Protein AF-A0A1Z5L243-F1 (afdb_monomer)

Secondary structure (DSSP, 8-state):
--HHHHHHHHHHHHHHTT-----------PPP--------------------PPP------------------SSTT-----HHHHHHHHH-SPPPPPPPPPTTTT-S-------EEEEEPPPTT----EEEEE-

InterPro domains:
  IPR006032 Small ribosomal subunit protein uS12 [PF00164] (99-135)
  IPR006032 Small ribosomal subunit protein uS12 [PS00055] (123-130)
  IPR012340 Nucleic acid-binding, OB-fold [G3DSA:2.40.50.140] (84-135)
  IPR012340 Nucleic acid-binding, OB-fold [SSF50249] (93-135)

Organism: Ornithodoros moubata (NCBI:txid6938)

Foldseek 3Di:
DPVVVVVVVVVVVVVVVPPDPPPPPDDPDDDDDDDDDDDDDDDDDDDDPDDPDDDPDPPPPPPPVPDPDQDDDPDPPSDDDDVVVVVDVVVPDDDDDDDDQDPVRPDPDDDDDWDDWDWDADDPPDGDTDTDTDD

Solvent-accessible surface area (backbone atoms only — not comparable to full-atom values): 9764 Å² total; per-residue (Å²): 132,69,68,66,58,54,55,51,56,53,51,55,62,52,58,68,72,64,72,70,80,78,78,79,80,80,77,83,75,79,82,88,79,84,82,92,80,90,82,87,89,79,94,75,86,75,82,76,78,78,79,81,73,79,75,81,69,79,73,76,72,80,80,67,73,91,61,77,80,74,46,85,40,100,52,99,76,48,51,75,88,47,74,66,59,52,49,50,59,74,65,49,80,80,78,80,78,80,79,77,86,48,99,60,73,82,48,96,74,84,87,80,62,81,77,45,82,45,76,45,70,60,72,80,95,52,89,52,82,41,86,46,72,46,97

Radius of gyration: 34.53 Å; Cα contacts (8 Å, |Δi|>4): 52; chains: 1; bounding box: 62×88×80 Å

pLDDT: mean 70.73, std 20.44, range [38.12, 98.25]

Mean predicted aligned error: 21.53 Å

Sequence (135 aa):
MNAARSICTLLSRLSIRCHGQHRNVSYFSRPSATPTTWSSTGPRQVVFPTLLSPQPTPVAHAVRFRYFPRVKGDRHDGLIYDPVLERYHAAGRPRPRPKKRHPIDSKPFMKGVVIKTLIKKPKKPNSANRKCVLV

Structure (mmCIF, N/CA/C/O backbone):
data_AF-A0A1Z5L243-F1
#
_entry.id   AF-A0A1Z5L243-F1
#
loop_
_atom_site.group_PDB
_atom_site.id
_atom_site.type_symbol
_atom_site.label_atom_id
_atom_site.label_alt_id
_atom_site.label_comp_id
_atom_site.label_asym_id
_atom_site.label_entity_id
_atom_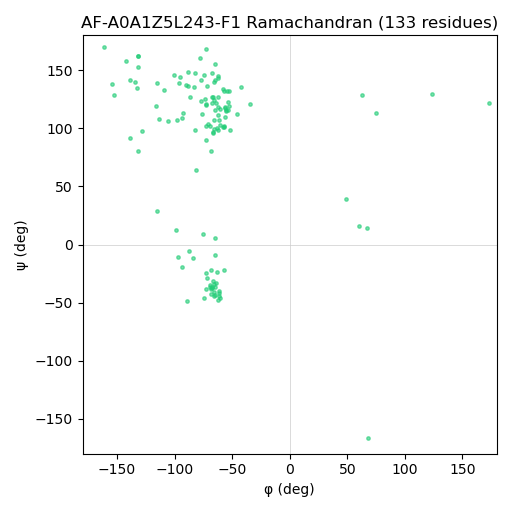site.label_seq_id
_atom_site.pdbx_PDB_ins_code
_atom_site.Cartn_x
_atom_site.Cartn_y
_atom_site.Cartn_z
_atom_site.occupancy
_atom_site.B_iso_or_equiv
_atom_site.auth_seq_id
_atom_site.auth_comp_id
_atom_site.auth_asym_id
_atom_site.auth_atom_id
_atom_site.pdbx_PDB_model_num
ATOM 1 N N . MET A 1 1 ? 27.237 -37.969 13.567 1.00 57.22 1 MET A N 1
ATOM 2 C CA . MET A 1 1 ? 27.715 -36.757 14.283 1.00 57.22 1 MET A CA 1
ATOM 3 C C . MET A 1 1 ? 28.207 -35.621 13.359 1.00 57.22 1 MET A C 1
ATOM 5 O O . MET A 1 1 ? 28.608 -34.581 13.866 1.00 57.22 1 MET A O 1
ATOM 9 N N . ASN A 1 2 ? 28.120 -35.744 12.021 1.00 59.28 2 ASN A N 1
ATOM 10 C CA . ASN A 1 2 ? 28.694 -34.757 11.082 1.00 59.28 2 ASN A CA 1
ATOM 11 C C . ASN A 1 2 ? 27.719 -33.653 10.619 1.00 59.28 2 ASN A C 1
ATOM 13 O O . ASN A 1 2 ? 28.161 -32.583 10.211 1.00 59.28 2 ASN A O 1
ATOM 17 N N . ALA A 1 3 ? 26.402 -33.857 10.743 1.00 57.69 3 ALA A N 1
ATOM 18 C CA . ALA A 1 3 ? 25.397 -32.866 10.338 1.00 57.69 3 ALA A CA 1
ATOM 19 C C . ALA A 1 3 ? 25.379 -31.616 11.245 1.00 57.69 3 ALA A C 1
ATOM 21 O O . ALA A 1 3 ? 25.254 -30.493 10.763 1.00 57.69 3 ALA A O 1
ATOM 22 N N . ALA A 1 4 ? 25.593 -31.787 12.554 1.00 58.00 4 ALA A N 1
ATOM 23 C CA . ALA A 1 4 ? 25.583 -30.683 13.518 1.00 58.00 4 ALA A CA 1
ATOM 24 C C . ALA A 1 4 ? 26.748 -29.692 13.313 1.00 58.00 4 ALA A C 1
ATOM 26 O O . ALA A 1 4 ? 26.588 -28.489 13.521 1.00 58.00 4 ALA A O 1
ATOM 27 N N . ARG A 1 5 ? 27.910 -30.172 12.841 1.00 59.16 5 ARG A N 1
ATOM 28 C CA . ARG A 1 5 ? 29.075 -29.316 12.554 1.00 59.16 5 ARG A CA 1
ATOM 29 C C . ARG A 1 5 ? 28.838 -28.405 11.345 1.00 59.16 5 ARG A C 1
ATOM 31 O O . ARG A 1 5 ? 29.272 -27.256 11.374 1.00 59.16 5 ARG A O 1
ATOM 38 N N . SER A 1 6 ? 28.104 -28.891 10.340 1.00 63.00 6 SER A N 1
ATOM 39 C CA . SER A 1 6 ? 27.750 -28.152 9.117 1.00 63.00 6 SER A CA 1
ATOM 40 C C . SER A 1 6 ? 26.785 -26.992 9.390 1.00 63.00 6 SER A C 1
ATOM 42 O O . SER A 1 6 ? 26.997 -25.880 8.908 1.00 63.00 6 SER A O 1
ATOM 44 N N . ILE A 1 7 ? 25.774 -27.215 10.236 1.00 67.88 7 ILE A N 1
ATOM 45 C CA . ILE A 1 7 ? 24.806 -26.173 10.614 1.00 67.88 7 ILE A CA 1
ATOM 46 C C . ILE A 1 7 ? 25.494 -25.065 11.418 1.00 67.88 7 ILE A C 1
ATOM 48 O O . ILE A 1 7 ? 25.262 -23.883 11.169 1.00 67.88 7 ILE A O 1
ATOM 52 N N . CYS A 1 8 ? 26.393 -25.437 12.334 1.00 61.44 8 CYS A N 1
ATOM 53 C CA . CYS A 1 8 ? 27.126 -24.470 13.144 1.00 61.44 8 CYS A CA 1
ATOM 54 C C . CYS A 1 8 ? 27.992 -23.546 12.268 1.00 61.44 8 CYS A C 1
ATOM 56 O O . CYS A 1 8 ? 27.902 -22.329 12.403 1.00 61.44 8 CYS A O 1
ATOM 58 N N . THR A 1 9 ? 28.719 -24.088 11.278 1.00 64.06 9 THR A N 1
ATOM 59 C CA . THR A 1 9 ? 29.517 -23.268 10.340 1.00 64.06 9 THR A CA 1
ATOM 60 C C . THR A 1 9 ? 28.657 -22.379 9.439 1.00 64.06 9 THR A C 1
ATOM 62 O O . THR A 1 9 ? 29.065 -21.261 9.105 1.00 64.06 9 THR A O 1
ATOM 65 N N . LEU A 1 10 ? 27.465 -22.842 9.049 1.00 62.69 10 LEU A N 1
ATOM 66 C CA . LEU A 1 10 ? 26.524 -22.058 8.246 1.00 62.69 10 LEU A CA 1
ATOM 67 C C . LEU A 1 10 ? 26.002 -20.841 9.029 1.00 62.69 10 LEU A C 1
ATOM 69 O O . LEU A 1 10 ? 25.987 -19.725 8.504 1.00 62.69 10 LEU A O 1
ATOM 73 N N . LEU A 1 11 ? 25.645 -21.038 10.302 1.00 61.50 11 LEU A N 1
ATOM 74 C CA . LEU A 1 11 ? 25.173 -19.972 11.190 1.00 61.50 11 LEU A CA 1
ATOM 75 C C . LEU A 1 11 ? 26.284 -18.966 11.525 1.00 61.50 11 LEU A C 1
ATOM 77 O O . LEU A 1 11 ? 26.027 -17.760 11.515 1.00 61.50 11 LEU A O 1
ATOM 81 N N . SER A 1 12 ? 27.534 -19.414 11.706 1.00 59.84 12 SER A N 1
ATOM 82 C CA . SER A 1 12 ? 28.673 -18.502 11.912 1.00 59.84 12 SER A CA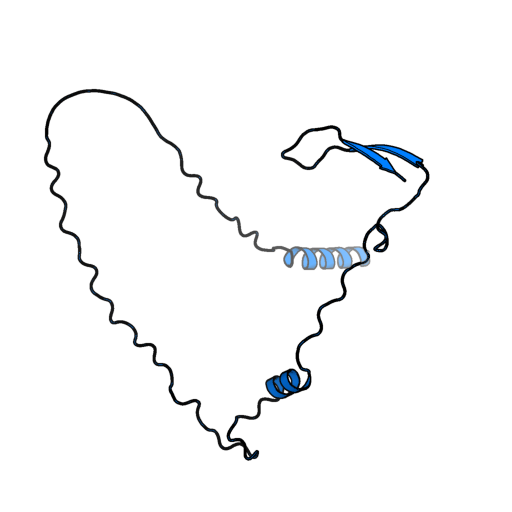 1
ATOM 83 C C . SER A 1 12 ? 28.897 -17.581 10.706 1.00 59.84 12 SER A C 1
ATOM 85 O O . SER A 1 12 ? 29.116 -16.382 10.868 1.00 59.84 12 SER A O 1
ATOM 87 N N . ARG A 1 13 ? 28.787 -18.109 9.477 1.00 57.78 13 ARG A N 1
ATOM 88 C CA . ARG A 1 13 ? 28.952 -17.315 8.242 1.00 57.78 13 ARG A CA 1
ATOM 89 C C . ARG A 1 13 ? 27.788 -16.355 7.978 1.00 57.78 13 ARG A C 1
ATOM 91 O O . ARG A 1 13 ? 27.990 -15.316 7.348 1.00 57.78 13 ARG A O 1
ATOM 98 N N . LEU A 1 14 ? 26.582 -16.682 8.440 1.00 58.03 14 LEU A N 1
ATOM 99 C CA . LEU A 1 14 ? 25.423 -15.784 8.384 1.00 58.03 14 LEU A CA 1
ATOM 100 C C . LEU A 1 14 ? 25.543 -14.640 9.400 1.00 58.03 14 LEU A C 1
ATOM 102 O O . LEU A 1 14 ? 25.249 -13.499 9.051 1.00 58.03 14 LEU A O 1
ATOM 106 N N . SER A 1 15 ? 26.060 -14.908 10.603 1.00 54.25 15 SER A N 1
ATOM 107 C CA . SER A 1 15 ? 26.222 -13.885 11.645 1.00 54.25 15 SER A CA 1
ATOM 108 C C . SER A 1 15 ? 27.216 -12.780 11.262 1.00 54.25 15 SER A C 1
ATOM 110 O O . SER A 1 15 ? 27.009 -11.623 11.621 1.00 54.25 15 SER A O 1
ATOM 112 N N . ILE 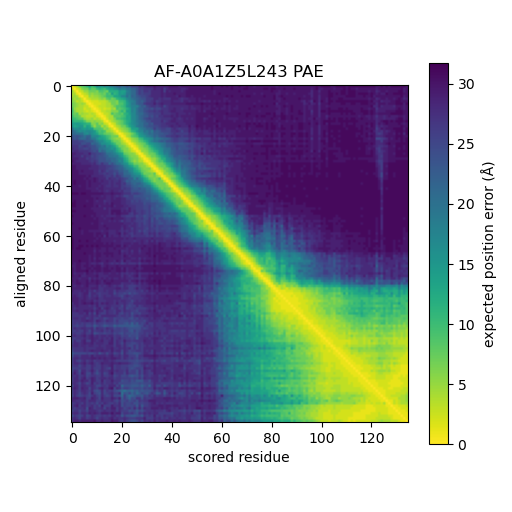A 1 16 ? 28.262 -13.099 10.492 1.00 53.94 16 ILE A N 1
ATOM 113 C CA . ILE A 1 16 ? 29.302 -12.126 10.102 1.00 53.94 16 ILE A CA 1
ATOM 114 C C . ILE A 1 16 ? 28.787 -11.119 9.052 1.00 53.94 16 ILE A C 1
ATOM 116 O O . ILE A 1 16 ? 29.271 -9.993 8.988 1.00 53.94 16 ILE A O 1
ATOM 120 N N . ARG A 1 17 ? 27.755 -11.464 8.265 1.00 48.50 17 ARG A N 1
ATOM 121 C CA . ARG A 1 17 ? 27.169 -10.552 7.258 1.00 48.50 17 ARG A CA 1
ATOM 122 C C . ARG A 1 17 ? 26.070 -9.635 7.798 1.00 48.50 17 ARG A C 1
ATOM 124 O O . ARG A 1 17 ? 25.624 -8.748 7.077 1.00 48.50 17 ARG A O 1
ATOM 131 N N . CYS A 1 18 ? 25.670 -9.807 9.056 1.00 49.91 18 CYS A N 1
ATOM 132 C CA . CYS A 1 18 ? 24.620 -9.010 9.691 1.00 49.91 18 CYS A CA 1
ATOM 133 C C . CYS A 1 18 ? 25.153 -7.877 10.576 1.00 49.91 18 CYS A C 1
ATOM 135 O O . CYS A 1 18 ? 24.366 -7.259 11.290 1.00 49.91 18 CYS A O 1
ATOM 137 N N . HIS A 1 19 ? 26.445 -7.535 10.508 1.00 47.25 19 HIS A N 1
ATOM 138 C CA . HIS A 1 19 ? 26.926 -6.296 11.118 1.00 47.25 19 HIS A CA 1
ATOM 139 C C . HIS A 1 19 ? 26.652 -5.103 10.188 1.00 47.25 19 HIS A C 1
ATOM 141 O O . HIS A 1 19 ? 27.547 -4.441 9.667 1.00 47.25 19 HIS A O 1
ATOM 147 N N . GLY A 1 20 ? 25.363 -4.844 9.959 1.00 46.22 20 GLY A N 1
ATOM 148 C CA . GLY A 1 20 ? 24.903 -3.571 9.432 1.00 46.22 20 GLY A CA 1
ATOM 149 C C . GLY A 1 20 ? 25.299 -2.481 10.420 1.00 46.22 20 GLY A C 1
ATOM 150 O O . GLY A 1 20 ? 24.879 -2.492 11.575 1.00 46.22 20 GLY A O 1
ATOM 151 N N . GLN A 1 21 ? 26.155 -1.571 9.969 1.00 44.59 21 GLN A N 1
ATOM 152 C CA . GLN A 1 21 ? 26.549 -0.371 10.692 1.00 44.59 21 GLN A CA 1
ATOM 153 C C . GLN A 1 21 ? 25.292 0.444 11.031 1.00 44.59 21 GLN A C 1
ATOM 155 O O . GLN A 1 21 ? 24.731 1.135 10.178 1.00 44.59 21 GLN A O 1
ATOM 160 N N . HIS A 1 22 ? 24.834 0.352 12.279 1.00 40.19 22 HIS A N 1
ATOM 161 C CA . HIS A 1 22 ? 23.874 1.289 12.849 1.00 40.19 22 HIS A CA 1
ATOM 162 C C . HIS A 1 22 ? 24.532 2.674 12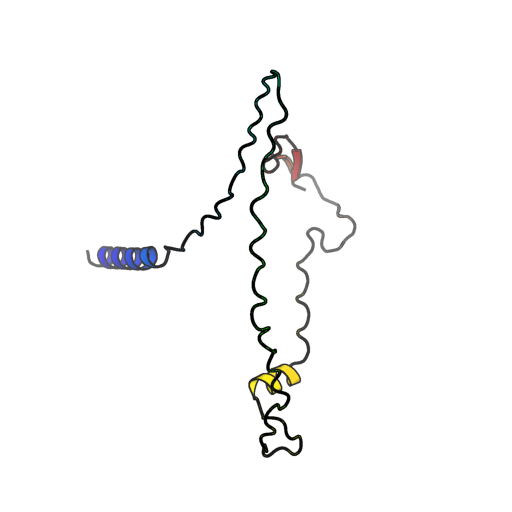.858 1.00 40.19 22 HIS A C 1
ATOM 164 O O . HIS A 1 22 ? 25.340 2.993 13.729 1.00 40.19 22 HIS A O 1
ATOM 170 N N . ARG A 1 23 ? 24.209 3.507 11.864 1.00 46.16 23 ARG A N 1
ATOM 171 C CA . ARG A 1 23 ? 24.492 4.943 11.924 1.00 46.16 23 ARG A CA 1
ATOM 172 C C . ARG A 1 23 ? 23.620 5.535 13.028 1.00 46.16 23 ARG A C 1
ATOM 174 O O . ARG A 1 23 ? 22.448 5.828 12.807 1.00 46.16 23 ARG A O 1
ATOM 181 N N . ASN A 1 24 ? 24.186 5.683 14.220 1.00 45.34 24 ASN A N 1
ATOM 182 C CA . ASN A 1 24 ? 23.591 6.486 15.277 1.00 45.34 24 ASN A CA 1
ATOM 183 C C . ASN A 1 24 ? 23.594 7.948 14.815 1.00 45.34 24 ASN A C 1
ATOM 185 O O . ASN A 1 24 ? 24.642 8.582 14.726 1.00 45.34 24 ASN A O 1
ATOM 189 N N . VAL A 1 25 ? 22.414 8.465 14.476 1.00 45.66 25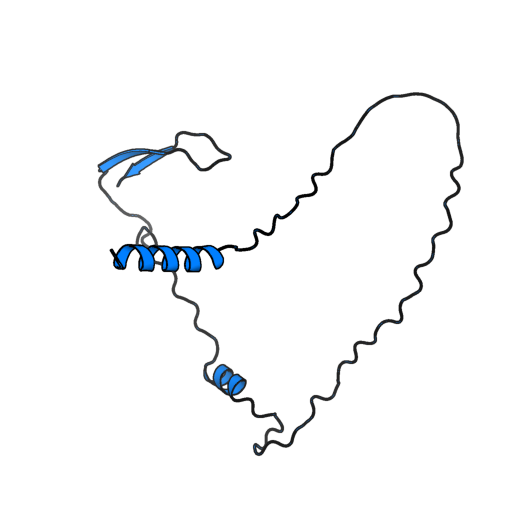 VAL A N 1
ATOM 190 C CA . VAL A 1 25 ? 22.188 9.898 14.276 1.00 45.66 25 VAL A CA 1
ATOM 191 C C . VAL A 1 25 ? 22.220 10.538 15.660 1.00 45.66 25 VAL A C 1
ATOM 193 O O . VAL A 1 25 ? 21.272 10.416 16.435 1.00 45.66 25 VAL A O 1
ATOM 196 N N . SER A 1 26 ? 23.337 11.171 16.001 1.00 45.31 26 SER A N 1
ATOM 197 C CA . SER A 1 26 ? 23.463 11.992 17.199 1.00 45.31 26 SER A CA 1
ATOM 198 C C . SER A 1 26 ? 22.624 13.259 17.024 1.00 45.31 26 SER A C 1
ATOM 200 O O . SER A 1 26 ? 23.011 14.210 16.350 1.00 45.31 26 SER A O 1
ATOM 202 N N . TYR A 1 27 ? 21.444 13.285 17.643 1.00 43.38 27 TYR A N 1
ATOM 203 C CA . TYR A 1 27 ? 20.738 14.536 17.891 1.00 43.38 27 TYR A CA 1
ATOM 204 C C . TYR A 1 27 ? 21.504 15.296 18.976 1.00 43.38 27 TYR A C 1
ATOM 206 O O . TYR A 1 27 ? 21.427 14.952 20.156 1.00 43.38 27 TYR A O 1
ATOM 214 N N . PHE A 1 28 ? 22.255 16.326 18.582 1.00 42.47 28 PHE A N 1
ATOM 215 C CA . PHE A 1 28 ? 22.770 17.314 19.527 1.00 42.47 28 PHE A CA 1
ATOM 216 C C . PHE A 1 28 ? 21.574 18.030 20.163 1.00 42.47 28 PHE A C 1
ATOM 218 O O . PHE A 1 28 ? 20.944 18.901 19.564 1.00 42.47 28 PHE A O 1
ATOM 225 N N . SER A 1 29 ? 21.232 17.613 21.378 1.00 43.69 29 SER A N 1
ATOM 226 C CA . SER A 1 29 ? 20.249 18.291 22.214 1.00 43.69 29 SER A CA 1
ATOM 227 C C . SER A 1 29 ? 20.921 19.534 22.792 1.00 43.69 29 SER A C 1
ATOM 229 O O . SER A 1 29 ? 21.866 19.423 23.569 1.00 43.69 29 SER A O 1
ATOM 231 N N . ARG A 1 30 ? 20.476 20.723 22.373 1.00 48.81 30 ARG A N 1
ATOM 232 C CA . ARG A 1 30 ? 20.866 21.992 23.003 1.00 48.81 30 ARG A CA 1
ATOM 233 C C . ARG A 1 30 ? 20.375 21.989 24.456 1.00 48.81 30 ARG A C 1
ATOM 235 O O . ARG A 1 30 ? 19.173 21.803 24.649 1.00 48.81 30 ARG A O 1
ATOM 242 N N . PRO A 1 31 ? 21.222 22.245 25.465 1.00 47.19 31 PRO A N 1
ATOM 243 C CA . PRO A 1 31 ? 20.716 22.554 26.786 1.00 47.19 31 PRO A CA 1
ATOM 244 C C . PRO A 1 31 ? 20.219 24.003 26.807 1.00 47.19 31 PRO A C 1
ATOM 246 O O . PRO A 1 31 ? 20.947 24.943 26.489 1.00 47.19 31 PRO A O 1
ATOM 249 N N . SER A 1 32 ? 18.954 24.165 27.182 1.00 51.03 32 SER A N 1
ATOM 250 C CA . SER A 1 32 ? 18.417 25.406 27.726 1.00 51.03 32 SER A CA 1
ATOM 251 C C . SER A 1 32 ? 19.100 25.682 29.065 1.00 51.03 32 SER A C 1
ATOM 253 O O . SER A 1 32 ? 18.928 24.912 30.008 1.00 51.03 32 SER A O 1
ATOM 255 N N . ALA A 1 33 ? 19.851 26.773 29.156 1.00 43.59 33 ALA A N 1
ATOM 256 C CA . ALA A 1 33 ? 20.355 27.284 30.422 1.00 43.59 33 ALA A CA 1
ATOM 257 C C . ALA A 1 33 ? 19.990 28.765 30.530 1.00 43.59 33 ALA A C 1
ATOM 259 O O . ALA A 1 33 ? 20.657 29.634 29.977 1.00 43.59 33 ALA A O 1
ATOM 260 N N . THR A 1 34 ? 18.896 29.038 31.232 1.00 54.44 34 THR A N 1
ATOM 261 C CA . THR A 1 34 ? 18.723 30.284 31.980 1.00 54.44 34 THR A CA 1
ATOM 262 C C . THR A 1 34 ? 19.269 30.054 33.384 1.00 54.44 34 THR A C 1
ATOM 264 O O . THR A 1 34 ? 18.934 29.038 33.997 1.00 54.44 34 THR A O 1
ATOM 267 N N . PRO A 1 35 ? 20.019 31.016 33.930 1.00 50.72 35 PRO A N 1
ATOM 268 C CA . PRO A 1 35 ? 19.654 31.477 35.259 1.00 50.72 35 PRO A CA 1
ATOM 269 C C . PRO A 1 35 ? 19.618 33.004 35.341 1.00 50.72 35 PRO A C 1
ATOM 271 O O . PRO A 1 35 ? 20.505 33.718 34.879 1.00 50.72 35 PRO A O 1
ATOM 274 N N . THR A 1 36 ? 18.551 33.479 35.967 1.00 48.88 36 THR A N 1
ATOM 275 C CA . THR A 1 36 ? 18.399 34.819 36.522 1.00 48.88 36 THR A CA 1
ATOM 276 C C . THR A 1 36 ? 19.358 35.005 37.694 1.00 48.88 36 THR A C 1
ATOM 278 O O . THR A 1 36 ? 19.239 34.242 38.646 1.00 48.88 36 THR A O 1
ATOM 281 N N . THR A 1 37 ? 20.173 36.067 37.682 1.00 38.12 37 THR A N 1
ATOM 282 C CA . THR A 1 37 ? 20.501 36.853 38.889 1.00 38.12 37 THR A CA 1
ATOM 283 C C . THR A 1 37 ? 20.840 38.293 38.489 1.00 38.12 37 THR A C 1
ATOM 285 O O . THR A 1 37 ? 21.646 38.531 37.594 1.00 38.12 37 THR A O 1
ATOM 288 N N . TRP A 1 38 ? 20.191 39.256 39.140 1.00 44.88 38 TRP A N 1
ATOM 289 C CA . TRP A 1 38 ? 20.457 40.690 39.033 1.00 44.88 38 TRP A CA 1
ATOM 290 C C . TRP A 1 38 ? 21.703 41.083 39.833 1.00 44.88 38 TRP A C 1
ATOM 292 O O . TRP A 1 38 ? 21.821 40.624 40.963 1.00 44.88 38 TRP A O 1
ATOM 302 N N . SER A 1 39 ? 22.526 42.006 39.311 1.00 39.91 39 SER A N 1
ATOM 303 C CA . SER A 1 39 ? 23.014 43.192 40.052 1.00 39.91 39 SER A CA 1
ATOM 304 C C . SER A 1 39 ? 24.080 44.000 39.284 1.00 39.91 39 SER A C 1
ATOM 306 O O . SER A 1 39 ? 25.162 43.499 39.009 1.00 39.91 39 SER A O 1
ATOM 308 N N . SER A 1 40 ? 23.755 45.279 39.057 1.00 41.78 40 SER A N 1
ATOM 309 C CA . SER A 1 40 ? 24.577 46.486 39.275 1.00 41.78 40 SER A CA 1
ATOM 310 C C . SER A 1 40 ? 25.901 46.753 38.516 1.00 41.78 40 SER A C 1
ATOM 312 O O . SER A 1 40 ? 26.896 46.053 38.654 1.00 41.78 40 SER A O 1
ATOM 314 N N . THR A 1 41 ? 25.929 47.972 37.949 1.00 45.31 41 THR A N 1
ATOM 315 C CA . THR A 1 41 ? 27.048 48.940 37.793 1.00 45.31 41 THR A CA 1
ATOM 316 C C . THR A 1 41 ? 28.161 48.727 36.755 1.00 45.31 41 THR A C 1
ATOM 318 O O . THR A 1 41 ? 29.076 47.935 36.941 1.00 45.31 41 THR A O 1
ATOM 321 N N . GLY A 1 42 ? 28.173 49.629 35.758 1.00 48.25 42 GLY A N 1
ATOM 322 C CA . GLY A 1 42 ? 29.381 50.122 35.076 1.00 48.25 42 GLY A CA 1
ATOM 323 C C . GLY A 1 42 ? 29.394 49.939 33.549 1.00 48.25 42 GLY A C 1
ATOM 324 O O . GLY A 1 42 ? 29.185 48.822 33.078 1.00 48.25 42 GLY A O 1
ATOM 325 N N . PRO A 1 43 ? 29.689 50.981 32.740 1.00 46.28 43 PRO A N 1
ATOM 326 C CA . PRO A 1 43 ? 29.894 50.810 31.310 1.00 46.28 43 PRO A CA 1
ATOM 327 C C . PRO A 1 43 ? 31.332 50.336 31.083 1.00 46.28 43 PRO A C 1
ATOM 329 O O . PRO A 1 43 ? 32.270 51.131 31.072 1.00 46.28 43 PRO A O 1
ATOM 332 N N . ARG A 1 44 ? 31.536 49.029 30.907 1.00 47.12 44 ARG A N 1
ATOM 333 C CA . ARG A 1 44 ? 32.810 48.516 30.392 1.00 47.12 44 ARG A CA 1
ATOM 334 C C . ARG A 1 44 ? 32.714 48.368 28.881 1.00 47.12 44 ARG A C 1
ATOM 336 O O . ARG A 1 44 ? 32.018 47.497 28.371 1.00 47.12 44 ARG A O 1
ATOM 343 N N . GLN A 1 45 ? 33.422 49.257 28.190 1.00 53.25 45 GLN A N 1
ATOM 344 C CA . GLN A 1 45 ? 33.704 49.161 26.766 1.00 53.25 45 GLN A CA 1
ATO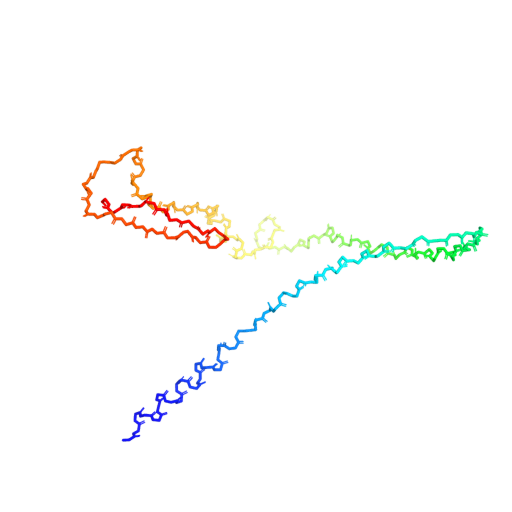M 345 C C . GLN A 1 45 ? 34.331 47.798 26.463 1.00 53.25 45 GLN A C 1
ATOM 347 O O . GLN A 1 45 ? 35.370 47.449 27.023 1.00 53.25 45 GLN A O 1
ATOM 352 N N . VAL A 1 46 ? 33.701 47.033 25.575 1.00 49.31 46 VAL A N 1
ATOM 353 C CA . VAL A 1 46 ? 34.320 45.858 24.967 1.00 49.31 46 VAL A CA 1
ATOM 354 C C . VAL A 1 46 ? 34.673 46.250 23.544 1.00 49.31 46 VAL A C 1
ATOM 356 O O . VAL A 1 46 ? 33.811 46.427 22.687 1.00 49.31 46 VAL A O 1
ATOM 359 N N . VAL A 1 47 ? 35.970 46.450 23.344 1.00 52.06 47 VAL A N 1
ATOM 360 C CA . VAL A 1 47 ? 36.619 46.620 22.051 1.00 52.06 47 VAL A CA 1
ATOM 361 C C . VAL A 1 47 ? 36.271 45.401 21.197 1.00 52.06 47 VAL A C 1
ATOM 363 O O . VAL A 1 47 ? 36.634 44.277 21.539 1.00 52.06 47 VAL A O 1
ATOM 366 N N . PHE A 1 48 ? 35.533 45.610 20.108 1.00 49.62 48 PHE A N 1
ATOM 367 C CA . PHE A 1 48 ? 35.331 44.579 19.096 1.00 49.62 48 PHE A CA 1
ATOM 368 C C . PHE A 1 48 ? 36.691 44.268 18.458 1.00 49.62 48 PHE A C 1
ATOM 370 O O . PHE A 1 48 ? 37.307 45.189 17.916 1.00 49.62 48 PHE A O 1
ATOM 377 N N . PRO A 1 49 ? 37.197 43.021 18.491 1.00 57.25 49 PRO A N 1
ATOM 378 C CA . PRO A 1 49 ? 38.340 42.681 17.668 1.00 57.25 49 PRO A CA 1
ATOM 379 C C . PRO A 1 49 ? 37.910 42.777 16.203 1.00 57.25 49 PRO A C 1
ATOM 381 O O . PRO A 1 49 ? 36.917 42.179 15.783 1.00 57.25 49 PRO A O 1
ATOM 384 N N . THR A 1 50 ? 38.658 43.586 15.461 1.00 59.97 50 THR A N 1
ATOM 385 C CA . THR A 1 50 ? 38.614 43.763 14.014 1.00 59.97 50 THR A CA 1
ATOM 386 C C . THR A 1 50 ? 38.282 42.454 13.304 1.00 59.97 50 THR A C 1
ATOM 388 O O . THR A 1 50 ? 38.998 41.461 13.432 1.00 59.97 50 THR A O 1
ATOM 391 N N . LEU A 1 51 ? 37.180 42.475 12.552 1.00 56.12 51 LEU A N 1
ATOM 392 C CA . LEU A 1 51 ? 36.769 41.435 11.618 1.00 56.12 51 LEU A CA 1
ATOM 393 C C . LEU A 1 51 ? 37.974 41.007 10.767 1.00 56.12 51 LEU A C 1
ATOM 395 O O . LEU A 1 51 ? 38.453 41.783 9.939 1.00 56.12 51 LEU A O 1
ATOM 399 N N . LEU A 1 52 ? 38.455 39.771 10.944 1.00 60.94 52 LEU A N 1
ATOM 400 C CA . LEU A 1 52 ? 39.251 39.117 9.911 1.00 60.94 52 LEU A CA 1
ATOM 401 C C . LEU A 1 52 ? 38.352 39.023 8.677 1.00 60.94 52 LEU A C 1
ATOM 403 O O . LEU A 1 52 ? 37.439 38.200 8.623 1.00 60.94 52 LEU A O 1
ATOM 407 N N . SER A 1 53 ? 38.594 39.907 7.714 1.00 64.94 53 SER A N 1
ATOM 408 C CA . SER A 1 53 ? 38.040 39.809 6.370 1.00 64.94 53 SER A CA 1
ATOM 409 C C . SER A 1 53 ? 38.363 38.415 5.818 1.00 64.94 53 SER A C 1
ATOM 411 O O . SER A 1 53 ? 39.548 38.073 5.720 1.00 64.94 53 SER A O 1
ATOM 413 N N . PRO A 1 54 ? 37.363 37.579 5.481 1.00 59.03 54 PRO A N 1
ATOM 414 C CA . PRO A 1 54 ? 37.619 36.366 4.728 1.00 59.03 54 PRO A CA 1
ATOM 415 C C . PRO A 1 54 ? 38.191 36.794 3.380 1.00 59.03 54 PRO A C 1
ATOM 417 O O . PRO A 1 54 ? 37.530 37.502 2.620 1.00 59.03 54 PRO A O 1
ATOM 420 N N . GLN A 1 55 ? 39.426 36.386 3.088 1.00 65.38 55 GLN A N 1
ATOM 421 C CA . GLN A 1 55 ? 39.982 36.576 1.755 1.00 65.38 55 GLN A CA 1
ATOM 422 C C . GLN A 1 55 ? 39.018 35.954 0.739 1.00 65.38 55 GLN A C 1
ATOM 424 O O . GLN A 1 55 ? 38.579 34.818 0.960 1.00 65.38 55 GLN A O 1
ATOM 429 N N . PRO A 1 56 ? 38.661 36.654 -0.353 1.00 60.22 56 PRO A N 1
ATOM 430 C CA . PRO A 1 56 ? 37.859 36.052 -1.399 1.00 60.22 56 PRO A CA 1
ATOM 431 C C . PRO A 1 56 ? 38.666 34.881 -1.958 1.00 60.22 56 PRO A C 1
ATOM 433 O O . PRO A 1 56 ? 39.680 35.067 -2.630 1.00 60.22 56 PRO A O 1
ATOM 436 N N . THR A 1 57 ? 38.247 33.656 -1.640 1.00 67.06 57 THR A N 1
ATOM 437 C CA . THR A 1 57 ? 38.774 32.465 -2.305 1.00 67.06 57 THR A CA 1
ATOM 438 C C . THR A 1 57 ? 38.614 32.691 -3.804 1.00 67.06 57 THR A C 1
ATOM 440 O O . THR A 1 57 ? 37.518 33.108 -4.200 1.00 67.06 57 THR A O 1
ATOM 443 N N . PRO A 1 58 ? 39.645 32.448 -4.638 1.00 59.44 58 PRO A N 1
ATOM 444 C CA . PR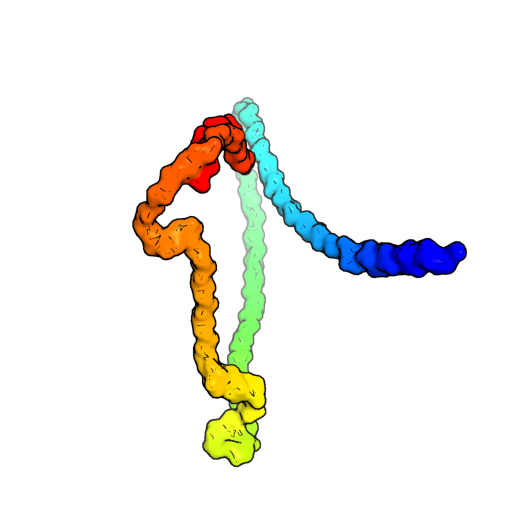O A 1 58 ? 39.493 32.575 -6.077 1.00 59.44 58 PRO A CA 1
ATOM 445 C C . PRO A 1 58 ? 38.304 31.709 -6.463 1.00 59.44 58 PRO A C 1
ATOM 447 O O . PRO A 1 58 ? 38.287 30.504 -6.206 1.00 59.44 58 PRO A O 1
ATOM 450 N N . VAL A 1 59 ? 37.262 32.365 -6.970 1.00 64.31 59 VAL A N 1
ATOM 451 C CA . VAL A 1 59 ? 36.048 31.703 -7.417 1.00 64.31 59 VAL A CA 1
ATOM 452 C C . VAL A 1 59 ? 36.532 30.703 -8.448 1.00 64.31 59 VAL A C 1
ATOM 454 O O . VAL A 1 59 ? 37.042 31.105 -9.492 1.00 64.31 59 VAL A O 1
ATOM 457 N N . ALA A 1 60 ? 36.474 29.409 -8.126 1.00 58.03 60 ALA A N 1
ATOM 458 C CA . ALA A 1 60 ? 36.761 28.373 -9.094 1.00 58.03 60 ALA A CA 1
ATOM 459 C C . ALA A 1 60 ? 35.786 28.627 -10.240 1.00 58.03 60 ALA A C 1
ATOM 461 O O . ALA A 1 60 ? 34.585 28.380 -10.106 1.00 58.03 60 ALA A O 1
ATOM 462 N N . HIS A 1 61 ? 36.278 29.233 -11.323 1.00 63.94 61 HIS A N 1
ATOM 463 C CA . HIS A 1 61 ? 35.469 29.451 -12.502 1.00 63.94 61 HIS A CA 1
ATOM 464 C C . HIS A 1 61 ? 34.976 28.068 -12.875 1.00 63.94 61 HIS A C 1
ATOM 466 O O . HIS A 1 61 ? 35.785 27.170 -13.105 1.00 63.94 61 HIS A O 1
ATOM 472 N N . ALA A 1 62 ? 33.660 27.865 -12.849 1.00 60.69 62 ALA A N 1
ATOM 473 C CA . ALA A 1 62 ? 33.094 26.626 -13.331 1.00 60.69 62 ALA A CA 1
ATOM 474 C C . ALA A 1 62 ? 33.557 26.506 -14.783 1.00 60.69 62 ALA A C 1
ATOM 476 O O . ALA A 1 62 ? 33.029 27.195 -15.661 1.00 60.69 62 ALA A O 1
ATOM 477 N N . VAL A 1 63 ? 34.581 25.684 -15.024 1.00 61.41 63 VAL A N 1
ATOM 478 C CA . VAL A 1 63 ? 35.015 25.304 -16.361 1.00 61.41 63 VAL A CA 1
ATOM 479 C C . VAL A 1 63 ? 33.876 24.448 -16.889 1.00 61.41 63 VAL A C 1
ATOM 481 O O . VAL A 1 63 ? 33.868 23.224 -16.801 1.00 61.41 63 VAL A O 1
ATOM 484 N N . ARG A 1 64 ? 32.821 25.115 -17.364 1.00 55.50 64 ARG A N 1
ATOM 485 C CA . ARG A 1 64 ? 31.815 24.498 -18.210 1.00 55.50 64 ARG A CA 1
ATOM 486 C C . ARG A 1 64 ? 32.590 24.168 -19.466 1.00 55.50 64 ARG A C 1
ATOM 488 O O . ARG A 1 64 ? 32.850 25.066 -20.263 1.00 55.50 64 ARG A O 1
ATOM 495 N N . PHE A 1 65 ? 33.010 22.915 -19.606 1.00 53.81 65 PHE A N 1
ATOM 496 C CA . PHE A 1 65 ? 33.501 22.393 -20.871 1.00 53.81 65 PHE A CA 1
ATOM 497 C C . PHE A 1 65 ? 32.424 22.713 -21.920 1.00 53.81 65 PHE A C 1
ATOM 499 O O . PHE A 1 65 ? 31.375 22.078 -21.981 1.00 53.81 65 PHE A O 1
ATOM 506 N N . ARG A 1 66 ? 32.640 23.795 -22.680 1.00 57.28 66 ARG A N 1
ATOM 507 C CA . ARG A 1 66 ? 31.740 24.339 -23.717 1.00 57.28 66 ARG A CA 1
ATOM 508 C C . ARG A 1 66 ? 31.767 23.491 -24.990 1.00 57.28 66 ARG A C 1
ATOM 510 O O . ARG A 1 66 ? 31.232 23.887 -26.017 1.00 57.28 66 ARG A O 1
ATOM 517 N N . TYR A 1 67 ? 32.413 22.343 -24.922 1.00 56.16 67 TYR A N 1
ATOM 518 C CA . TYR A 1 67 ? 32.683 21.454 -26.025 1.00 56.16 67 TYR A CA 1
ATOM 519 C C . TYR A 1 67 ? 32.446 20.054 -25.485 1.00 56.16 67 TYR A C 1
ATOM 521 O O . TYR A 1 67 ? 33.336 19.429 -24.918 1.00 56.16 67 TYR A O 1
ATOM 529 N N . PHE A 1 68 ? 31.216 19.569 -25.646 1.00 59.03 68 PHE A N 1
ATOM 530 C CA . PHE A 1 68 ? 31.036 18.133 -25.802 1.00 59.03 68 PHE A CA 1
ATOM 531 C C . PHE A 1 68 ? 31.906 17.744 -27.008 1.00 59.03 68 PHE A C 1
ATOM 533 O O . PHE A 1 68 ? 31.697 18.320 -28.083 1.00 59.03 68 PHE A O 1
ATOM 540 N N . PRO A 1 69 ? 32.925 16.878 -26.858 1.00 60.50 69 PRO A N 1
ATOM 541 C CA . PRO A 1 69 ? 33.742 16.455 -27.986 1.00 60.50 69 PRO A CA 1
ATOM 542 C C . PRO A 1 69 ? 32.815 15.870 -29.056 1.00 60.50 69 PRO A C 1
ATOM 544 O O . PRO A 1 69 ? 32.132 14.879 -28.801 1.00 60.50 69 PRO A O 1
ATOM 547 N N . ARG A 1 70 ? 32.739 16.499 -30.237 1.00 53.81 70 ARG A N 1
ATOM 548 C CA . ARG A 1 70 ? 32.042 15.905 -31.385 1.00 53.81 70 ARG A CA 1
ATOM 549 C C . ARG A 1 70 ? 32.905 14.759 -31.895 1.00 53.81 70 ARG A C 1
ATOM 551 O O . ARG A 1 70 ? 33.792 14.965 -32.719 1.00 53.81 70 ARG A O 1
ATOM 558 N N . VAL A 1 71 ? 32.684 13.565 -31.365 1.00 59.06 71 VAL A N 1
ATOM 559 C CA . VAL A 1 71 ? 33.262 12.343 -31.923 1.00 59.06 71 VAL A CA 1
ATOM 560 C C . VAL A 1 71 ? 32.487 12.037 -33.205 1.00 59.06 71 VAL A C 1
ATOM 562 O O . VAL A 1 71 ? 31.259 11.967 -33.178 1.00 59.06 71 VAL A O 1
ATOM 565 N N . LYS A 1 72 ? 33.180 11.893 -34.340 1.00 55.59 72 LYS A N 1
ATOM 566 C CA . LYS A 1 72 ? 32.570 11.379 -35.574 1.00 55.59 72 LYS A CA 1
ATOM 567 C C . LYS A 1 72 ? 32.189 9.916 -35.329 1.00 55.59 72 LYS A C 1
ATOM 569 O O . LYS A 1 72 ? 33.055 9.052 -35.384 1.00 55.59 72 LYS A O 1
ATOM 574 N N . GLY A 1 73 ? 30.931 9.657 -34.984 1.00 57.72 73 GLY A N 1
ATOM 575 C CA . GLY A 1 73 ? 30.361 8.313 -35.059 1.00 57.72 73 GLY A CA 1
ATOM 576 C C . GLY A 1 73 ? 30.008 7.963 -36.506 1.00 57.72 73 GLY A C 1
ATOM 577 O O . GLY A 1 73 ? 29.826 8.860 -37.326 1.00 57.72 73 GLY A O 1
ATOM 578 N N . ASP A 1 74 ? 29.863 6.673 -36.812 1.00 61.78 74 ASP A N 1
ATOM 579 C CA . ASP A 1 74 ? 29.448 6.182 -38.142 1.00 61.78 74 ASP A CA 1
ATOM 580 C C . ASP A 1 74 ? 28.014 6.601 -38.536 1.00 61.78 74 ASP A C 1
ATOM 582 O O . ASP A 1 74 ? 27.591 6.409 -39.673 1.00 61.78 74 ASP A O 1
ATOM 586 N N . ARG A 1 75 ? 27.248 7.187 -37.604 1.00 60.28 75 ARG A N 1
ATOM 587 C CA . ARG A 1 75 ? 25.904 7.738 -37.835 1.00 60.28 75 ARG A CA 1
ATOM 588 C C . ARG A 1 75 ? 25.991 9.249 -38.086 1.00 60.28 75 ARG A C 1
ATOM 590 O O . ARG A 1 75 ? 26.725 9.954 -37.394 1.00 60.28 75 ARG A O 1
ATOM 597 N N . HIS A 1 76 ? 25.218 9.755 -39.052 1.00 54.47 76 HIS A N 1
ATOM 598 C CA . HIS A 1 76 ? 25.254 11.140 -39.565 1.00 54.47 76 HIS A CA 1
ATOM 599 C C . HIS A 1 76 ? 24.856 12.244 -38.557 1.00 54.47 76 HIS A C 1
ATOM 601 O O . HIS A 1 76 ? 24.805 13.421 -38.912 1.00 54.47 76 HIS A O 1
ATOM 607 N N . ASP A 1 77 ? 24.632 11.893 -37.293 1.00 66.12 77 ASP A N 1
ATOM 608 C CA . ASP A 1 77 ? 24.008 12.752 -36.285 1.00 66.12 77 ASP A CA 1
ATOM 609 C C . ASP A 1 77 ? 25.057 13.456 -35.401 1.00 66.12 77 ASP A C 1
ATOM 611 O O . ASP A 1 77 ? 24.735 14.359 -34.628 1.00 66.12 77 ASP A O 1
ATOM 615 N N . GLY A 1 78 ? 26.332 13.049 -35.496 1.00 62.50 78 GLY A N 1
ATOM 616 C CA . GLY A 1 78 ? 27.443 13.630 -34.730 1.00 62.50 78 GLY A CA 1
ATOM 617 C C . GLY A 1 78 ? 27.388 13.370 -33.218 1.00 62.50 78 GLY A C 1
ATOM 618 O O . GLY A 1 78 ? 28.104 14.031 -32.461 1.00 62.50 78 GLY A O 1
ATOM 619 N N . LEU A 1 79 ? 26.539 12.436 -32.778 1.00 67.69 79 LEU A N 1
ATOM 620 C CA . LEU A 1 79 ? 26.404 12.004 -31.390 1.00 67.69 79 LEU A CA 1
ATOM 621 C C . LEU A 1 79 ? 27.146 10.684 -31.159 1.00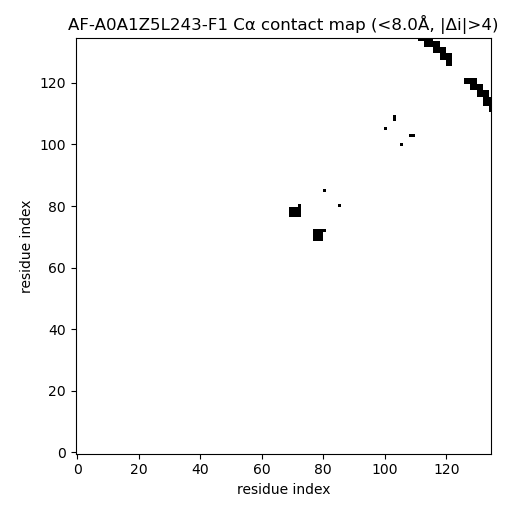 67.69 79 LEU A C 1
ATOM 623 O O . LEU A 1 79 ? 27.206 9.817 -32.029 1.00 67.69 79 LEU A O 1
ATOM 627 N N . ILE A 1 80 ? 27.711 10.536 -29.960 1.00 72.25 80 ILE A N 1
ATOM 628 C CA . ILE A 1 80 ? 28.332 9.286 -29.516 1.00 72.25 80 ILE A CA 1
ATOM 629 C C . ILE A 1 80 ? 27.221 8.245 -29.357 1.00 72.25 80 ILE A C 1
ATOM 631 O O . ILE A 1 80 ? 26.287 8.453 -28.584 1.00 72.25 80 ILE A O 1
ATOM 635 N N . TYR A 1 81 ? 27.336 7.128 -30.077 1.00 73.56 81 TYR A N 1
ATOM 636 C CA . TYR A 1 81 ? 26.481 5.961 -29.883 1.00 73.56 81 TYR A CA 1
ATOM 637 C C . TYR A 1 81 ? 26.691 5.408 -28.468 1.00 73.56 81 TYR A C 1
ATOM 639 O O . TYR A 1 81 ? 27.757 4.873 -28.158 1.00 73.56 81 TYR A O 1
ATOM 647 N N . ASP A 1 82 ? 25.678 5.539 -27.614 1.00 80.94 82 ASP A N 1
ATOM 648 C CA . ASP A 1 82 ? 25.627 4.881 -26.310 1.00 80.94 82 ASP A CA 1
ATOM 649 C C . ASP A 1 82 ? 24.477 3.856 -26.323 1.00 80.94 82 ASP A C 1
ATOM 651 O O . ASP A 1 82 ? 23.301 4.242 -26.288 1.00 80.94 82 ASP A O 1
ATOM 655 N N . PRO A 1 83 ? 24.781 2.544 -26.355 1.00 82.56 83 PRO A N 1
ATOM 656 C CA . PRO A 1 83 ? 23.764 1.498 -26.448 1.00 82.56 83 PRO A CA 1
ATOM 657 C C . PRO A 1 83 ? 22.817 1.474 -25.239 1.00 82.56 83 PRO A C 1
ATOM 659 O O . PRO A 1 83 ? 21.685 0.992 -25.346 1.00 82.56 83 PRO A O 1
ATOM 662 N N . VAL A 1 84 ? 23.244 1.988 -24.080 1.00 87.44 84 VAL A N 1
ATOM 663 C CA . VAL A 1 84 ? 22.394 2.087 -22.888 1.00 87.44 84 VAL A CA 1
ATOM 664 C C . VAL A 1 84 ? 21.389 3.217 -23.068 1.00 87.44 84 VAL A C 1
ATOM 666 O O . VAL A 1 84 ? 20.196 3.021 -22.819 1.00 87.44 84 VAL A O 1
ATOM 669 N N . LEU A 1 85 ? 21.849 4.378 -23.535 1.00 86.06 85 LEU A N 1
ATOM 670 C CA . LEU A 1 85 ? 20.990 5.536 -23.762 1.00 86.06 85 LEU A CA 1
ATOM 671 C C . LEU A 1 85 ? 19.961 5.264 -24.861 1.00 86.06 85 LEU A C 1
ATOM 673 O O . LEU A 1 85 ? 18.780 5.551 -24.663 1.00 86.06 85 LEU A O 1
ATOM 677 N N . GLU A 1 86 ? 20.375 4.648 -25.968 1.00 87.06 86 GLU A N 1
ATOM 678 C CA . GLU A 1 86 ? 19.461 4.266 -27.049 1.00 87.06 86 GLU A CA 1
ATOM 679 C C . GLU A 1 86 ? 18.402 3.267 -26.574 1.00 87.06 86 GLU A C 1
ATOM 681 O O . GLU A 1 86 ? 17.223 3.424 -26.895 1.00 87.06 86 GLU A O 1
ATOM 686 N N . ARG A 1 87 ? 18.773 2.297 -25.723 1.00 89.31 87 ARG A N 1
ATOM 687 C CA . ARG A 1 87 ? 17.811 1.369 -25.108 1.00 89.31 87 ARG A CA 1
ATOM 688 C C . ARG A 1 87 ? 16.778 2.101 -24.248 1.00 89.31 87 ARG A C 1
ATOM 690 O O . ARG A 1 87 ? 15.595 1.783 -24.342 1.00 89.31 87 ARG A O 1
ATOM 697 N N . TYR A 1 88 ? 17.190 3.047 -23.402 1.00 91.12 88 TYR A N 1
ATOM 698 C CA . TYR A 1 88 ? 16.250 3.819 -22.577 1.00 91.12 88 TYR A CA 1
ATOM 699 C C . TYR A 1 88 ? 15.384 4.765 -23.412 1.00 91.12 88 TYR A C 1
ATOM 701 O O . TYR A 1 88 ? 14.195 4.906 -23.130 1.00 91.12 88 TYR A O 1
ATOM 709 N N . HIS A 1 89 ? 15.958 5.380 -24.447 1.00 88.06 89 HIS A N 1
ATOM 710 C CA . HIS A 1 89 ? 15.229 6.237 -25.373 1.00 88.06 89 HIS A CA 1
ATOM 711 C C . HIS A 1 89 ? 14.149 5.445 -26.123 1.00 88.06 89 HIS A C 1
ATOM 713 O O . HIS A 1 89 ? 12.986 5.848 -26.120 1.00 88.06 89 HIS A O 1
ATOM 719 N N . ALA A 1 90 ? 14.502 4.273 -26.660 1.00 90.56 90 ALA A N 1
ATOM 720 C CA . ALA A 1 90 ? 13.568 3.362 -27.318 1.00 90.56 90 ALA A CA 1
ATOM 721 C C . ALA A 1 90 ? 12.511 2.792 -26.354 1.00 90.56 90 ALA A C 1
ATOM 723 O O . ALA A 1 90 ? 11.353 2.627 -26.734 1.00 90.56 90 ALA A O 1
ATOM 724 N N . ALA A 1 91 ? 12.880 2.514 -25.097 1.00 92.12 91 ALA A N 1
ATOM 725 C CA . ALA A 1 91 ? 11.942 2.049 -24.071 1.00 92.12 91 ALA A CA 1
ATOM 726 C C . ALA A 1 91 ? 10.918 3.124 -23.653 1.00 92.12 91 ALA A C 1
ATOM 728 O O . ALA A 1 91 ? 9.845 2.790 -23.141 1.00 92.12 91 ALA A O 1
ATOM 729 N N . GLY A 1 92 ? 11.229 4.403 -23.877 1.00 92.62 92 GLY A N 1
ATOM 730 C CA . GLY A 1 92 ? 10.355 5.527 -23.573 1.00 92.62 92 GLY A CA 1
ATOM 731 C C . GLY A 1 92 ? 10.146 5.759 -22.074 1.00 92.62 92 GLY A C 1
ATOM 732 O O . GLY A 1 92 ? 10.851 5.240 -21.205 1.00 92.62 92 GLY A O 1
ATOM 733 N N . ARG A 1 93 ? 9.152 6.589 -21.741 1.00 94.00 93 ARG A N 1
ATOM 734 C CA . ARG A 1 93 ? 8.852 6.932 -20.346 1.00 94.00 93 ARG A CA 1
ATOM 735 C C . ARG A 1 93 ? 8.322 5.700 -19.592 1.00 94.00 93 ARG A C 1
ATOM 737 O O . ARG A 1 93 ? 7.309 5.135 -20.014 1.00 94.00 93 ARG A O 1
ATOM 744 N N . PRO A 1 94 ? 8.904 5.333 -18.433 1.00 93.06 94 PRO A N 1
ATOM 745 C CA . PRO A 1 94 ? 8.383 4.240 -17.622 1.00 93.06 94 PRO A CA 1
ATOM 746 C C . PRO A 1 94 ? 6.924 4.482 -17.231 1.00 93.06 94 PRO A C 1
ATOM 748 O O . PRO A 1 94 ? 6.561 5.558 -16.745 1.00 93.06 94 PRO A O 1
ATOM 751 N N . ARG A 1 95 ? 6.078 3.467 -17.422 1.00 93.69 95 ARG A N 1
ATOM 752 C CA . ARG A 1 95 ? 4.674 3.527 -17.001 1.00 93.69 95 ARG A CA 1
ATOM 753 C C . ARG A 1 95 ? 4.593 3.611 -15.470 1.00 93.69 95 ARG A C 1
ATOM 755 O O . ARG A 1 95 ? 5.372 2.943 -14.782 1.00 93.69 95 ARG A O 1
ATOM 762 N N . PRO A 1 96 ? 3.659 4.401 -14.911 1.00 94.69 96 PRO A N 1
ATOM 763 C CA . PRO A 1 96 ? 3.457 4.434 -13.471 1.00 94.69 96 PRO A CA 1
ATOM 764 C C . PRO A 1 96 ? 3.026 3.053 -12.972 1.00 94.69 96 PRO A C 1
ATOM 766 O O . PRO A 1 96 ? 2.291 2.328 -13.644 1.00 94.69 96 PRO A O 1
ATOM 769 N N . ARG A 1 97 ? 3.475 2.691 -11.768 1.00 94.88 97 ARG A N 1
ATOM 770 C CA . ARG A 1 97 ? 3.062 1.433 -11.140 1.00 94.88 97 ARG A CA 1
ATOM 771 C C . ARG A 1 97 ? 1.561 1.476 -10.829 1.00 94.88 97 ARG A C 1
ATOM 773 O O . ARG A 1 97 ? 1.079 2.513 -10.363 1.00 94.88 97 ARG A O 1
ATOM 780 N N . PRO A 1 98 ? 0.824 0.370 -11.031 1.00 94.00 98 PRO A N 1
ATOM 781 C CA . PRO A 1 98 ? -0.578 0.310 -10.646 1.00 94.00 98 PRO A CA 1
ATOM 782 C C . PRO A 1 98 ? -0.721 0.490 -9.129 1.00 94.00 98 PRO A C 1
ATOM 784 O O . PRO A 1 98 ? 0.108 0.020 -8.344 1.00 94.00 98 PRO A O 1
ATOM 787 N N . LYS A 1 99 ? -1.782 1.188 -8.709 1.00 93.31 99 LYS A N 1
ATOM 788 C CA . LYS A 1 99 ? -2.113 1.349 -7.287 1.00 93.31 99 LYS A CA 1
ATOM 789 C C . LYS A 1 99 ? -2.536 -0.005 -6.702 1.00 93.31 99 LYS A C 1
ATOM 791 O O . LYS A 1 99 ? -3.133 -0.827 -7.394 1.00 93.31 99 LYS A O 1
ATOM 796 N N . LYS A 1 100 ? -2.240 -0.235 -5.418 1.00 93.69 100 LYS A N 1
ATOM 797 C CA . LYS A 1 100 ? -2.718 -1.429 -4.697 1.00 93.69 100 LYS A CA 1
ATOM 798 C C . LYS A 1 100 ? -4.243 -1.400 -4.578 1.00 93.69 100 LYS A C 1
ATOM 800 O O . LYS A 1 100 ? -4.841 -0.324 -4.586 1.00 93.69 100 LYS A O 1
ATOM 805 N N . ARG A 1 101 ? -4.854 -2.581 -4.428 1.00 94.12 101 ARG A N 1
ATOM 806 C CA . ARG A 1 101 ? -6.296 -2.693 -4.174 1.00 94.12 101 ARG A CA 1
ATOM 807 C C . ARG A 1 101 ? -6.670 -1.929 -2.906 1.00 94.12 101 ARG A C 1
ATOM 809 O O . ARG A 1 101 ? -5.979 -2.016 -1.891 1.00 94.12 101 ARG A O 1
ATOM 816 N N . HIS A 1 102 ? -7.747 -1.158 -3.004 1.00 95.38 102 HIS A N 1
ATOM 817 C CA . HIS A 1 102 ? -8.305 -0.427 -1.878 1.00 95.38 102 HIS A CA 1
ATOM 818 C C . HIS A 1 102 ? -9.028 -1.410 -0.938 1.00 95.38 102 HIS A C 1
ATOM 820 O O . HIS A 1 102 ? -9.641 -2.346 -1.443 1.00 95.38 102 HIS A O 1
ATOM 826 N N . PRO A 1 103 ? -9.024 -1.209 0.394 1.00 93.94 103 PRO A N 1
ATOM 827 C CA . PRO A 1 103 ? -9.672 -2.131 1.337 1.00 93.94 103 PRO A CA 1
ATOM 828 C C . PRO A 1 103 ? -11.169 -2.383 1.096 1.00 93.94 103 PRO A C 1
ATOM 830 O O . PRO A 1 103 ? -11.691 -3.392 1.544 1.00 93.94 103 PRO A O 1
ATOM 833 N N . ILE A 1 104 ? -11.850 -1.466 0.401 1.00 95.19 104 ILE A N 1
ATOM 834 C CA . ILE A 1 104 ? -13.268 -1.580 0.011 1.00 95.19 104 ILE A CA 1
ATOM 835 C C . ILE A 1 104 ? -13.452 -1.646 -1.516 1.00 95.19 104 ILE A C 1
ATOM 837 O O . ILE A 1 104 ? -14.451 -1.165 -2.042 1.00 95.19 104 ILE A O 1
ATOM 841 N N . ASP A 1 105 ? -12.461 -2.173 -2.247 1.00 93.56 105 ASP A N 1
ATOM 842 C CA . ASP A 1 105 ? -12.509 -2.403 -3.704 1.00 93.56 105 ASP A CA 1
ATOM 843 C C . ASP A 1 105 ? -12.988 -1.190 -4.530 1.00 93.56 105 ASP A C 1
ATOM 845 O O . ASP A 1 105 ? -13.747 -1.322 -5.486 1.00 93.56 105 ASP A O 1
ATOM 849 N N . SER A 1 106 ? -12.558 0.017 -4.144 1.00 93.94 106 SER A N 1
ATOM 850 C CA . SER A 1 106 ? -12.925 1.294 -4.785 1.00 93.94 106 SER A CA 1
ATOM 851 C C . SER A 1 106 ? -14.427 1.628 -4.781 1.00 93.94 106 SER A C 1
ATOM 853 O O . SER A 1 106 ? -14.857 2.519 -5.511 1.00 93.94 106 SER A O 1
ATOM 855 N N . LYS A 1 107 ? -15.229 0.954 -3.950 1.00 95.50 107 LYS A N 1
ATOM 856 C CA . LYS A 1 107 ? -16.638 1.293 -3.714 1.00 95.50 107 LYS A CA 1
ATOM 857 C C . LYS A 1 107 ? -16.727 2.421 -2.680 1.00 95.50 107 LYS A C 1
ATOM 859 O O . LYS A 1 107 ? -15.886 2.465 -1.784 1.00 95.50 107 LYS A O 1
ATOM 864 N N . PRO A 1 108 ? -17.728 3.315 -2.754 1.00 96.62 108 PRO A N 1
ATOM 865 C CA . PRO A 1 108 ? -17.877 4.384 -1.767 1.00 96.62 108 PRO A CA 1
ATOM 866 C C . PRO A 1 108 ? -18.252 3.847 -0.375 1.00 96.62 108 PRO A C 1
ATOM 868 O O . PRO A 1 108 ? -17.758 4.350 0.629 1.00 96.62 108 PRO A O 1
ATOM 871 N N . PHE A 1 109 ? -19.075 2.793 -0.311 1.00 96.50 109 PHE A N 1
ATOM 872 C CA . PHE A 1 109 ? -19.525 2.160 0.933 1.00 96.50 109 PHE A CA 1
ATOM 873 C C . PHE A 1 109 ? -19.614 0.636 0.778 1.00 96.50 109 PHE A C 1
ATOM 875 O O . PHE A 1 109 ? -19.768 0.124 -0.333 1.00 96.50 109 PHE A O 1
ATOM 882 N N . MET A 1 110 ? -19.560 -0.088 1.900 1.00 96.19 110 MET A N 1
ATOM 883 C CA . MET A 1 110 ? -19.717 -1.544 1.962 1.00 96.19 110 MET A CA 1
ATOM 884 C C . MET A 1 110 ? -20.662 -1.922 3.106 1.00 96.19 110 MET A C 1
ATOM 886 O O . MET A 1 110 ? -20.609 -1.322 4.178 1.00 96.19 110 MET A O 1
ATOM 890 N N . LYS A 1 111 ? -21.528 -2.913 2.874 1.00 96.50 111 LYS A N 1
ATOM 891 C CA . LYS A 1 111 ? -22.365 -3.530 3.911 1.00 96.50 111 LYS A CA 1
ATOM 892 C C . LYS A 1 111 ? -21.668 -4.791 4.427 1.00 96.50 111 LYS A C 1
ATOM 894 O O . LYS A 1 111 ? -21.032 -5.488 3.641 1.00 96.50 111 LYS A O 1
ATOM 899 N N . GLY A 1 112 ? -21.797 -5.081 5.717 1.00 95.44 112 GLY A N 1
ATOM 900 C CA . GLY A 1 112 ? -21.210 -6.265 6.346 1.00 95.44 112 GLY A CA 1
ATOM 901 C C . GLY A 1 112 ? -21.881 -6.588 7.678 1.00 95.44 112 GLY A C 1
ATOM 902 O O . GLY A 1 112 ? -22.683 -5.795 8.177 1.00 95.44 112 GLY A O 1
ATOM 903 N N . VAL A 1 113 ? -21.574 -7.761 8.230 1.00 98.00 113 VAL A N 1
ATOM 904 C CA . VAL A 1 113 ? -22.161 -8.268 9.478 1.00 98.00 113 VAL A CA 1
ATOM 905 C C . VAL A 1 113 ? -21.095 -8.244 10.563 1.00 98.00 113 VAL A C 1
ATOM 907 O O . VAL A 1 113 ? -19.977 -8.693 10.356 1.00 98.00 113 VAL A O 1
ATOM 910 N N . VAL A 1 114 ? -21.430 -7.726 11.742 1.00 98.00 114 VAL A N 1
ATOM 911 C CA . VAL A 1 114 ? -20.465 -7.626 12.839 1.00 98.00 114 VAL A CA 1
ATOM 912 C C . VAL A 1 114 ? -20.189 -9.004 13.438 1.00 98.00 114 VAL A C 1
ATOM 914 O O . VAL A 1 114 ? -21.093 -9.636 13.976 1.00 98.00 114 VAL A O 1
ATOM 917 N N . ILE A 1 115 ? -18.924 -9.427 13.412 1.00 98.00 115 ILE A N 1
ATOM 918 C CA . ILE A 1 115 ? -18.478 -10.691 14.012 1.00 98.00 115 ILE A CA 1
ATOM 919 C C . ILE A 1 115 ? -18.091 -10.474 15.476 1.00 98.00 115 ILE A C 1
ATOM 921 O O . ILE A 1 115 ? -18.482 -11.235 16.359 1.00 98.00 115 ILE A O 1
ATOM 925 N N . LYS A 1 116 ? -17.280 -9.443 15.751 1.00 98.12 116 LYS A N 1
ATOM 926 C CA . LYS A 1 116 ? -16.730 -9.211 17.094 1.00 98.12 116 LYS A CA 1
ATOM 927 C C . LYS A 1 116 ? -16.390 -7.749 17.342 1.00 98.12 116 LYS A C 1
ATOM 929 O O . LYS A 1 116 ? -15.762 -7.091 16.512 1.00 98.12 116 LYS A O 1
ATOM 934 N N . THR A 1 117 ? -16.712 -7.262 18.536 1.00 97.94 117 THR A N 1
ATOM 935 C CA . THR A 1 117 ? -16.272 -5.951 19.023 1.00 97.94 117 THR A CA 1
ATOM 936 C C . THR A 1 117 ? -14.922 -6.074 19.730 1.00 97.94 117 THR A C 1
ATOM 938 O O . THR A 1 117 ? -14.661 -7.012 20.484 1.00 97.94 117 THR A O 1
ATOM 941 N N . LEU A 1 118 ? -14.016 -5.143 19.444 1.00 97.44 118 LEU A N 1
ATOM 942 C CA . LEU A 1 118 ? -12.637 -5.153 19.926 1.00 97.44 118 LEU A CA 1
ATOM 943 C C . LEU A 1 118 ? -12.268 -3.780 20.493 1.00 97.44 118 LEU A C 1
ATOM 945 O O . LEU A 1 118 ? -12.769 -2.746 20.053 1.00 97.44 118 LEU A O 1
ATOM 949 N N . ILE A 1 119 ? -11.330 -3.756 21.437 1.00 98.25 119 ILE A N 1
ATOM 950 C CA . ILE A 1 119 ? -10.723 -2.519 21.934 1.00 98.25 119 ILE A CA 1
ATOM 951 C C . ILE A 1 119 ? -9.240 -2.548 21.579 1.00 98.25 119 ILE A C 1
ATOM 953 O O . ILE A 1 119 ? -8.517 -3.440 22.018 1.00 98.25 119 ILE A O 1
ATOM 957 N N . LYS A 1 120 ? -8.778 -1.581 20.776 1.00 97.12 120 LYS A N 1
ATOM 958 C CA . LYS A 1 120 ? -7.362 -1.459 20.389 1.00 97.12 120 LYS A CA 1
ATOM 959 C C . LYS A 1 120 ? -6.756 -0.171 20.936 1.00 97.12 120 LYS A C 1
ATOM 961 O O . LYS A 1 120 ? -7.385 0.889 20.910 1.00 97.12 120 LYS A O 1
ATOM 966 N N . LYS A 1 121 ? -5.516 -0.254 21.418 1.00 97.50 121 LYS A N 1
ATOM 967 C CA . LYS A 1 121 ? -4.721 0.924 21.785 1.00 97.50 121 LYS A CA 1
ATOM 968 C C . LYS A 1 121 ? -4.045 1.493 20.526 1.00 97.50 121 LYS A C 1
ATOM 970 O O . LYS A 1 121 ? -3.532 0.711 19.724 1.00 97.50 121 LYS A O 1
ATOM 975 N N . PRO A 1 122 ? -4.052 2.819 20.315 1.00 97.94 122 PRO A N 1
ATOM 976 C CA . PRO A 1 122 ? -3.320 3.452 19.225 1.00 97.94 122 PRO A CA 1
ATOM 977 C C . PRO A 1 122 ? -1.802 3.444 19.492 1.00 97.94 122 PRO A C 1
ATOM 979 O O . PRO A 1 122 ? -1.354 3.103 20.586 1.00 97.94 122 PRO A O 1
ATOM 982 N N . LYS A 1 123 ? -0.998 3.765 18.469 1.00 96.50 123 LYS A N 1
ATOM 983 C CA . LYS A 1 123 ? 0.468 3.821 18.594 1.00 96.50 123 LYS A CA 1
ATOM 984 C C . LYS A 1 123 ? 0.895 5.044 19.412 1.00 96.50 123 LYS A C 1
ATOM 986 O O . LYS A 1 123 ? 0.442 6.140 19.108 1.00 96.50 123 LYS A O 1
ATOM 991 N N . LYS A 1 124 ? 1.852 4.882 20.339 1.00 93.88 124 LYS A N 1
ATOM 992 C CA . LYS A 1 124 ? 2.507 5.992 21.073 1.00 93.88 124 LYS A CA 1
ATOM 993 C C . LYS A 1 124 ? 2.821 7.157 20.108 1.00 93.88 124 LYS A C 1
ATOM 995 O O . LYS A 1 124 ? 3.292 6.875 19.005 1.00 93.88 124 LYS A O 1
ATOM 1000 N N . PRO A 1 125 ? 2.558 8.435 20.447 1.00 96.56 125 PRO A N 1
ATOM 1001 C CA . PRO A 1 125 ? 2.456 9.064 21.776 1.00 96.56 125 PRO A CA 1
ATOM 1002 C C . PRO A 1 125 ? 1.111 8.947 22.491 1.00 96.56 125 PRO A C 1
ATOM 1004 O O . PRO A 1 125 ? 1.029 9.276 23.668 1.00 96.56 125 PRO A O 1
ATOM 1007 N N . ASN A 1 126 ? 0.055 8.503 21.816 1.00 95.75 126 ASN A N 1
ATOM 1008 C CA . ASN A 1 126 ? -1.278 8.514 22.404 1.00 95.75 126 ASN A CA 1
ATOM 1009 C C . ASN A 1 126 ? -1.578 7.226 23.195 1.00 95.75 126 ASN A C 1
ATOM 1011 O O . ASN A 1 126 ? -1.119 6.131 22.874 1.00 95.75 126 ASN A O 1
ATOM 1015 N N . SER A 1 127 ? -2.384 7.366 24.247 1.00 95.00 127 SER A N 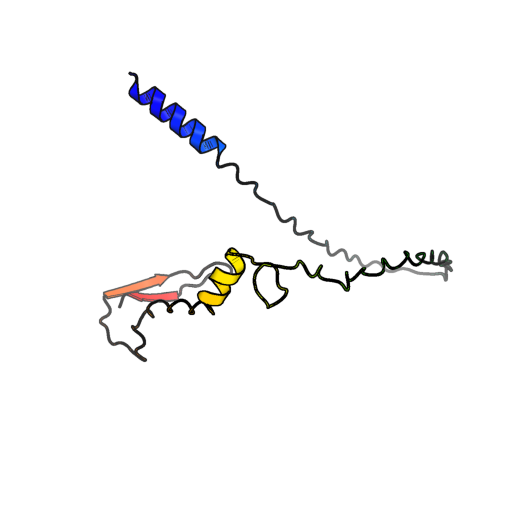1
ATOM 1016 C CA . SER A 1 127 ? -2.784 6.277 25.140 1.00 95.00 127 SER A CA 1
ATOM 1017 C C . SER A 1 127 ? -4.298 6.307 25.354 1.00 95.00 127 SER A C 1
ATOM 1019 O O . SER A 1 127 ? -4.814 6.753 26.366 1.00 95.00 127 SER A O 1
ATOM 1021 N N . ALA A 1 128 ? -5.056 5.780 24.395 1.00 97.25 128 ALA A N 1
ATOM 1022 C CA . ALA A 1 128 ? -6.521 5.735 24.473 1.00 97.25 128 ALA A CA 1
ATOM 1023 C C . ALA A 1 128 ? -7.061 4.345 24.134 1.00 97.25 128 ALA A C 1
ATOM 1025 O O . ALA A 1 128 ? -6.361 3.533 23.540 1.00 97.25 128 ALA A O 1
ATOM 1026 N N . ASN A 1 129 ? -8.302 4.057 24.507 1.00 96.94 129 ASN A N 1
ATOM 1027 C CA . ASN A 1 129 ? -8.986 2.826 24.116 1.00 96.94 129 ASN A CA 1
ATOM 1028 C C . ASN A 1 129 ? -9.881 3.135 22.912 1.00 96.94 129 ASN A C 1
ATOM 1030 O O . ASN A 1 129 ? -10.895 3.813 23.065 1.00 96.94 129 ASN A O 1
ATOM 1034 N N . ARG A 1 130 ? -9.516 2.676 21.708 1.00 97.69 130 ARG A N 1
ATOM 1035 C CA . ARG A 1 130 ? -10.354 2.853 20.513 1.00 97.69 130 ARG A CA 1
ATOM 1036 C C . ARG A 1 130 ? -11.356 1.709 20.424 1.00 97.69 130 ARG A C 1
ATOM 1038 O O . ARG A 1 130 ? -10.963 0.545 20.480 1.00 97.69 130 ARG A O 1
ATOM 1045 N N . LYS A 1 131 ? -12.640 2.050 20.297 1.00 98.25 131 LYS A N 1
ATOM 1046 C CA . LYS A 1 131 ? -13.700 1.089 19.982 1.00 98.25 131 LYS A CA 1
ATOM 1047 C C . LYS A 1 131 ? -13.543 0.693 18.513 1.00 98.25 131 LYS A C 1
ATOM 1049 O O . LYS A 1 131 ? -13.539 1.558 17.641 1.00 98.25 131 LYS A O 1
ATOM 1054 N N . CYS A 1 132 ? -13.336 -0.591 18.258 1.00 97.75 132 CYS A N 1
ATOM 1055 C CA . CYS A 1 132 ? -13.119 -1.151 16.929 1.00 97.75 132 CYS A CA 1
ATOM 1056 C C . CYS A 1 132 ? -14.017 -2.375 16.735 1.00 97.75 132 CYS A C 1
ATOM 1058 O O . CYS A 1 132 ? -14.505 -2.963 17.700 1.00 97.75 132 CYS A O 1
ATOM 1060 N N . VAL A 1 133 ? -14.217 -2.775 15.483 1.00 98.25 133 VAL A N 1
ATOM 1061 C CA . VAL A 1 133 ? -15.093 -3.895 15.133 1.00 98.25 133 VAL A CA 1
ATOM 1062 C C . VAL A 1 133 ? -14.438 -4.725 14.034 1.00 98.25 133 VAL A C 1
ATOM 1064 O O . VAL A 1 133 ? -13.774 -4.170 13.159 1.00 98.25 133 VAL A O 1
ATOM 1067 N N . LEU A 1 134 ? -14.593 -6.045 14.117 1.00 97.44 134 LEU A N 1
ATOM 1068 C CA . LEU A 1 134 ? -14.368 -6.959 13.004 1.00 97.44 134 LEU A CA 1
ATOM 1069 C C . LEU A 1 134 ? -15.714 -7.165 12.300 1.00 97.44 134 LEU A C 1
ATOM 1071 O O . LEU A 1 134 ? -16.650 -7.688 12.912 1.00 97.44 134 LEU A O 1
ATOM 1075 N N . VAL A 1 135 ? -15.785 -6.671 11.067 1.00 95.88 135 VAL A N 1
ATOM 1076 C CA . VAL A 1 135 ? -16.931 -6.736 10.150 1.00 95.88 135 VAL A CA 1
ATOM 1077 C C . VAL A 1 135 ? -16.605 -7.724 9.040 1.00 95.88 135 VAL A C 1
ATOM 1079 O O . VAL A 1 135 ? -15.402 -7.796 8.697 1.00 95.88 135 VAL A O 1
#